Protein AF-A0A1L9VAR3-F1 (afdb_monomer_lite)

Secondary structure (DSSP, 8-state):
-PPPP-HHHHHHHHHHHHS--HHHHHHHHHH-GGGGG-EEETTEEHHHHHHHT-S-TTPPPPGGGHHHHHHHHHTT--TT--TTTT-SHHHHHHHTT--HHHHHHHHHTT-EE-HHHHHHHHHTT-HHHHHHHHHH-EE-S-HHHHHHHHHHT--HHHHHHHHHHHHHHHHHHS--GGGG--

InterPro domains:
  IPR036770 Ankyrin repeat-containing domain superfamily [G3DSA:1.25.40.20] (9-171)
  IPR036770 Ankyrin repeat-containing domain superfamily [SSF48403] (18-136)

Structure (mmCIF, N/CA/C/O backbone):
data_AF-A0A1L9VAR3-F1
#
_entry.id   AF-A0A1L9VAR3-F1
#
loop_
_atom_site.group_PDB
_atom_site.id
_atom_site.type_symbol
_atom_site.label_atom_id
_atom_site.label_alt_id
_atom_site.label_comp_id
_atom_site.label_asym_id
_atom_site.label_entity_id
_atom_site.label_seq_id
_atom_site.pdbx_PDB_ins_code
_atom_site.Cartn_x
_atom_site.Cartn_y
_atom_site.Cartn_z
_atom_site.occupancy
_atom_site.B_iso_or_equiv
_atom_site.auth_seq_id
_atom_site.auth_comp_id
_atom_site.auth_asym_id
_atom_site.auth_atom_id
_atom_site.pdbx_PDB_model_num
ATOM 1 N N . MET A 1 1 ? 19.517 -18.865 -1.435 1.00 30.94 1 MET A N 1
ATOM 2 C CA . MET A 1 1 ? 20.559 -18.044 -2.086 1.00 30.94 1 MET A CA 1
ATOM 3 C C . MET A 1 1 ? 19.841 -17.073 -3.002 1.00 30.94 1 MET A C 1
ATOM 5 O O . MET A 1 1 ? 19.354 -17.507 -4.035 1.00 30.94 1 MET A O 1
ATOM 9 N N . HIS A 1 2 ? 19.682 -15.817 -2.585 1.00 35.00 2 HIS A N 1
ATOM 10 C CA . HIS A 1 2 ? 19.290 -14.753 -3.510 1.00 35.00 2 HIS A CA 1
ATOM 11 C C . HIS A 1 2 ? 20.552 -14.347 -4.276 1.00 35.00 2 HIS A C 1
ATOM 13 O O . HIS A 1 2 ? 21.580 -14.147 -3.623 1.00 35.00 2 HIS A O 1
ATOM 19 N N . PRO A 1 3 ? 20.536 -14.299 -5.617 1.00 42.50 3 PRO A N 1
ATOM 20 C CA . PRO A 1 3 ? 21.669 -13.778 -6.356 1.00 42.50 3 PRO A CA 1
ATOM 21 C C . PRO A 1 3 ? 21.753 -12.287 -6.041 1.00 42.50 3 PRO A C 1
ATOM 23 O O . PRO A 1 3 ? 20.773 -11.558 -6.186 1.00 42.50 3 PRO A O 1
ATOM 26 N N . GLU A 1 4 ? 22.910 -11.869 -5.543 1.00 42.62 4 GLU A N 1
ATOM 27 C CA . GLU A 1 4 ? 23.266 -10.468 -5.375 1.00 42.62 4 GLU A CA 1
ATOM 28 C C . GLU A 1 4 ? 22.912 -9.721 -6.665 1.00 42.62 4 GLU A C 1
ATOM 30 O O . GLU A 1 4 ? 23.313 -10.135 -7.759 1.00 42.62 4 GLU A O 1
ATOM 35 N N . GLY A 1 5 ? 22.083 -8.682 -6.534 1.00 48.28 5 GLY A N 1
ATOM 36 C CA . GLY A 1 5 ? 21.657 -7.840 -7.641 1.00 48.28 5 GLY A CA 1
ATOM 37 C C . GLY A 1 5 ? 22.876 -7.425 -8.450 1.00 48.28 5 GLY A C 1
ATOM 38 O O . GLY A 1 5 ? 23.828 -6.839 -7.934 1.00 48.28 5 GLY A O 1
ATOM 39 N N . ASN A 1 6 ? 22.881 -7.804 -9.725 1.00 56.41 6 ASN A N 1
ATOM 40 C CA . ASN A 1 6 ? 23.885 -7.348 -10.664 1.00 56.41 6 ASN A CA 1
ATOM 41 C C . ASN A 1 6 ? 23.825 -5.815 -10.655 1.00 56.41 6 ASN A C 1
ATOM 43 O O . ASN A 1 6 ? 22.814 -5.264 -11.076 1.00 56.41 6 ASN A O 1
ATOM 47 N N . ILE A 1 7 ? 24.876 -5.140 -10.180 1.00 57.81 7 ILE A N 1
ATOM 48 C CA . ILE A 1 7 ? 24.945 -3.674 -9.995 1.00 57.81 7 ILE A CA 1
ATOM 49 C C . ILE A 1 7 ? 24.448 -2.907 -11.242 1.00 57.81 7 ILE A C 1
ATOM 51 O O . ILE A 1 7 ? 23.906 -1.807 -11.137 1.00 57.81 7 ILE A O 1
ATOM 55 N N . GLY A 1 8 ? 24.579 -3.501 -12.436 1.00 65.56 8 GLY A N 1
ATOM 56 C CA . GLY A 1 8 ? 24.021 -2.958 -13.676 1.00 65.56 8 GLY A CA 1
ATOM 57 C C . GLY A 1 8 ? 22.485 -2.898 -13.724 1.00 65.56 8 GLY A C 1
ATOM 58 O O . GLY A 1 8 ? 21.936 -1.919 -14.225 1.00 65.56 8 GLY A O 1
ATOM 59 N N . CYS A 1 9 ? 21.778 -3.898 -13.196 1.00 74.38 9 CYS A N 1
ATOM 60 C CA . CYS A 1 9 ? 20.314 -3.946 -13.167 1.00 74.38 9 CYS A CA 1
ATOM 61 C C . CYS A 1 9 ? 19.725 -2.900 -12.213 1.00 74.38 9 CYS A C 1
ATOM 63 O O . CYS A 1 9 ? 18.800 -2.193 -12.611 1.00 74.38 9 CYS A O 1
ATOM 65 N N . ASP A 1 10 ? 20.301 -2.724 -11.021 1.00 84.62 10 ASP A N 1
ATOM 66 C CA . ASP A 1 10 ? 19.892 -1.688 -10.065 1.00 84.62 10 ASP A CA 1
ATOM 67 C C . ASP A 1 10 ? 19.908 -0.298 -10.709 1.00 84.62 10 ASP A C 1
ATOM 69 O O . ASP A 1 10 ? 18.931 0.451 -10.634 1.00 84.62 10 ASP A O 1
ATOM 73 N N . GLN A 1 11 ? 21.010 0.045 -11.383 1.00 85.69 11 GLN A N 1
ATOM 74 C CA . GLN A 1 11 ? 21.174 1.354 -12.009 1.00 85.69 11 GLN A CA 1
ATOM 75 C C . GLN A 1 11 ? 20.198 1.566 -13.173 1.00 85.69 11 GLN A C 1
ATOM 77 O O . GLN A 1 11 ? 19.667 2.668 -13.337 1.00 85.69 11 GLN A O 1
ATOM 82 N N . ILE A 1 12 ? 19.927 0.524 -13.965 1.00 88.44 12 ILE A N 1
ATOM 83 C CA . ILE A 1 12 ? 18.927 0.574 -15.038 1.00 88.44 12 ILE A CA 1
ATOM 84 C C . ILE A 1 12 ? 17.537 0.846 -14.453 1.00 88.44 12 ILE A C 1
ATOM 86 O O . ILE A 1 12 ? 16.866 1.778 -14.896 1.00 88.44 12 ILE A O 1
ATOM 90 N N . VAL A 1 13 ? 17.119 0.090 -13.433 1.00 90.00 13 VAL A N 1
ATOM 91 C CA . VAL A 1 13 ? 15.789 0.254 -12.823 1.00 90.00 13 VAL A CA 1
ATOM 92 C C . VAL A 1 13 ? 15.657 1.633 -12.170 1.00 90.00 13 VAL A C 1
ATOM 94 O O . VAL A 1 13 ? 14.658 2.312 -12.398 1.00 90.00 13 VAL A O 1
ATOM 97 N N . ARG A 1 14 ? 16.684 2.120 -11.457 1.00 88.62 14 ARG A N 1
ATOM 98 C CA . ARG A 1 14 ? 16.703 3.494 -10.910 1.00 88.62 14 ARG A CA 1
ATOM 99 C C . ARG A 1 14 ? 16.561 4.555 -11.996 1.00 88.62 14 ARG A C 1
ATOM 101 O O . ARG A 1 14 ? 15.773 5.481 -11.839 1.00 88.62 14 ARG A O 1
ATOM 108 N N . THR A 1 15 ? 17.255 4.382 -13.119 1.00 90.06 15 THR A N 1
ATOM 109 C CA . THR A 1 15 ? 17.170 5.313 -14.254 1.00 90.06 15 THR A CA 1
ATOM 110 C C . THR A 1 15 ? 15.755 5.356 -14.832 1.00 90.06 15 THR A C 1
ATOM 112 O O . THR A 1 15 ? 15.270 6.435 -15.156 1.00 90.06 15 THR A O 1
ATOM 115 N N . ILE A 1 16 ? 15.062 4.215 -14.917 1.00 91.69 16 ILE A N 1
ATOM 116 C CA . ILE A 1 16 ? 13.660 4.169 -15.365 1.00 91.69 16 ILE A CA 1
ATOM 117 C C . ILE A 1 16 ? 12.735 4.864 -14.360 1.00 91.69 16 ILE A C 1
ATOM 119 O O . ILE A 1 16 ? 11.764 5.487 -14.771 1.00 91.69 16 ILE A O 1
ATOM 123 N N . ILE A 1 17 ? 13.008 4.789 -13.058 1.00 91.25 17 ILE A N 1
ATOM 124 C CA . ILE A 1 17 ? 12.193 5.484 -12.051 1.00 91.25 17 ILE A CA 1
ATOM 125 C C . ILE A 1 17 ? 12.388 7.002 -12.151 1.00 91.25 17 ILE A C 1
ATOM 127 O O . ILE A 1 17 ? 11.404 7.741 -12.167 1.00 91.25 17 ILE A O 1
ATOM 131 N N . ASP A 1 18 ? 13.638 7.461 -12.239 1.00 88.00 18 ASP A N 1
ATOM 132 C CA . ASP A 1 18 ? 13.969 8.889 -12.301 1.00 88.00 18 ASP A CA 1
ATOM 133 C C . ASP A 1 18 ? 13.549 9.517 -13.646 1.00 88.00 18 ASP A C 1
ATOM 135 O O . ASP A 1 18 ? 13.129 10.677 -13.700 1.00 88.00 18 ASP A O 1
ATOM 139 N N . TYR A 1 19 ? 13.609 8.733 -14.728 1.00 88.94 19 TYR A N 1
ATOM 140 C CA . TYR A 1 19 ? 13.225 9.124 -16.085 1.00 88.94 19 TYR A CA 1
ATOM 141 C C . TYR A 1 19 ? 12.285 8.076 -16.712 1.00 88.94 19 TYR A C 1
ATOM 143 O O . TYR A 1 19 ? 12.717 7.295 -17.567 1.00 88.94 19 TYR A O 1
ATOM 151 N N . PRO A 1 20 ? 10.991 8.055 -16.323 1.00 89.81 20 PRO A N 1
ATOM 152 C CA . PRO A 1 20 ? 10.028 7.061 -16.793 1.00 89.81 20 PRO A CA 1
ATOM 153 C C . PRO A 1 20 ? 9.948 6.970 -18.314 1.00 89.81 20 PRO A C 1
ATOM 155 O O . PRO A 1 20 ? 9.427 7.856 -18.990 1.00 89.81 20 PRO A O 1
ATOM 158 N N . ASN A 1 21 ? 10.439 5.852 -18.847 1.00 91.19 21 ASN A N 1
ATOM 159 C CA . ASN A 1 21 ? 10.339 5.498 -20.254 1.00 91.19 21 ASN A CA 1
ATOM 160 C C . ASN A 1 21 ? 9.761 4.084 -20.381 1.00 91.19 21 ASN A C 1
ATOM 162 O O . ASN A 1 21 ? 10.463 3.080 -20.249 1.00 91.19 21 ASN A O 1
ATOM 166 N N . ILE A 1 22 ? 8.453 4.025 -20.634 1.00 95.19 22 ILE A N 1
ATOM 167 C CA . ILE A 1 22 ? 7.706 2.767 -20.722 1.00 95.19 22 ILE A CA 1
ATOM 168 C C . ILE A 1 22 ? 8.144 1.926 -21.926 1.00 95.19 22 ILE A C 1
ATOM 170 O O . ILE A 1 22 ? 8.108 0.704 -21.845 1.00 95.19 22 ILE A O 1
ATOM 174 N N . GLU A 1 23 ? 8.610 2.537 -23.017 1.00 95.12 23 GLU A N 1
ATOM 175 C CA . GLU A 1 23 ? 9.082 1.788 -24.190 1.00 95.12 23 GLU A CA 1
ATOM 176 C C . GLU A 1 23 ? 10.401 1.060 -23.908 1.00 95.12 23 GLU A C 1
ATOM 178 O O . GLU A 1 23 ? 10.554 -0.106 -24.273 1.00 95.12 23 GLU A O 1
ATOM 183 N N . ILE A 1 24 ? 11.320 1.693 -23.169 1.00 92.75 24 ILE A N 1
ATOM 184 C CA . ILE A 1 24 ? 12.529 1.014 -22.680 1.00 92.75 24 ILE A CA 1
ATOM 185 C C . ILE A 1 24 ? 12.147 -0.110 -21.715 1.00 92.75 24 ILE A C 1
ATOM 187 O O . ILE A 1 24 ? 12.670 -1.216 -21.832 1.00 92.75 24 ILE A O 1
ATOM 191 N N . LEU A 1 25 ? 11.208 0.133 -20.795 1.00 95.06 25 LEU A N 1
ATOM 192 C CA . LEU A 1 25 ? 10.755 -0.906 -19.871 1.00 95.06 25 LEU A CA 1
ATOM 193 C C . LEU A 1 25 ? 10.124 -2.099 -20.608 1.00 95.06 25 LEU A C 1
ATOM 195 O O . LEU A 1 25 ? 10.462 -3.235 -20.293 1.00 95.06 25 LEU A O 1
ATOM 199 N N . LYS A 1 26 ? 9.279 -1.865 -21.620 1.00 96.12 26 LYS A N 1
ATOM 200 C CA . LYS A 1 26 ? 8.720 -2.921 -22.483 1.00 96.12 26 LYS A CA 1
ATOM 201 C C . LYS A 1 26 ? 9.818 -3.741 -23.156 1.00 96.12 26 LYS A C 1
ATOM 203 O O . LYS A 1 26 ? 9.752 -4.968 -23.163 1.00 96.12 26 LYS A O 1
ATOM 208 N N . PHE A 1 27 ? 10.836 -3.072 -23.702 1.00 94.62 27 PHE A N 1
ATOM 209 C CA . PHE A 1 27 ? 11.974 -3.739 -24.334 1.00 94.62 27 PHE A CA 1
ATOM 210 C C . PHE A 1 27 ? 12.781 -4.587 -23.340 1.00 94.62 27 PHE A C 1
ATOM 212 O O . PHE A 1 27 ? 13.175 -5.710 -23.652 1.00 94.62 27 PHE A O 1
ATOM 219 N N . LEU A 1 28 ? 13.015 -4.081 -22.129 1.00 92.62 28 LEU A N 1
ATOM 220 C CA . LEU A 1 28 ? 13.704 -4.845 -21.090 1.00 92.62 28 LEU A CA 1
ATOM 221 C C . LEU A 1 28 ? 12.860 -6.029 -20.617 1.00 92.62 28 LEU A C 1
ATOM 223 O O . LEU A 1 28 ? 13.378 -7.131 -20.474 1.00 92.62 28 LEU A O 1
ATOM 227 N N . GLN A 1 29 ? 11.557 -5.828 -20.430 1.00 93.75 29 GLN A N 1
ATOM 228 C CA . GLN A 1 29 ? 10.634 -6.871 -19.999 1.00 93.75 29 GLN A CA 1
ATOM 229 C C . GLN A 1 29 ? 10.509 -8.003 -21.028 1.00 93.75 29 GLN A C 1
ATOM 231 O O . GLN A 1 29 ? 10.349 -9.155 -20.634 1.00 93.75 29 GLN A O 1
ATOM 236 N N . SER A 1 30 ? 10.621 -7.719 -22.332 1.00 95.69 30 SER A N 1
ATOM 237 C CA . SER A 1 30 ? 10.567 -8.767 -23.363 1.00 95.69 30 SER A CA 1
ATOM 238 C C . SER A 1 30 ? 11.749 -9.743 -23.304 1.00 95.69 30 SER A C 1
ATOM 240 O O . SER A 1 30 ? 11.622 -10.871 -23.776 1.00 95.69 30 SER A O 1
ATOM 242 N N . HIS A 1 31 ? 12.864 -9.341 -22.688 1.00 92.81 31 HIS A N 1
ATOM 243 C CA . HIS A 1 31 ? 14.042 -10.187 -22.468 1.00 92.81 31 HIS A CA 1
ATOM 244 C C . HIS A 1 31 ? 14.149 -10.677 -21.017 1.00 92.81 31 HIS A C 1
ATOM 246 O O . HIS A 1 31 ? 14.648 -11.772 -20.768 1.00 92.81 31 HIS A O 1
ATOM 252 N N . THR A 1 32 ? 13.633 -9.892 -20.069 1.00 92.50 32 THR A N 1
ATOM 253 C CA . THR A 1 32 ? 13.660 -10.167 -18.629 1.00 92.50 32 THR A CA 1
ATOM 254 C C . THR A 1 32 ? 12.271 -9.920 -18.029 1.00 92.50 32 THR A C 1
ATOM 256 O O . THR A 1 32 ? 12.045 -8.877 -17.413 1.00 92.50 32 THR A O 1
ATOM 259 N N . PRO A 1 33 ? 11.311 -10.857 -18.167 1.00 91.62 33 PRO A N 1
ATOM 260 C CA . PRO A 1 33 ? 9.933 -10.643 -17.713 1.00 91.62 33 PRO A CA 1
ATOM 261 C C . PRO A 1 33 ? 9.803 -10.329 -16.219 1.00 91.62 33 PRO A C 1
ATOM 263 O O . PRO A 1 33 ? 8.934 -9.554 -15.827 1.00 91.62 33 PRO A O 1
ATOM 266 N N . SER A 1 34 ? 10.693 -10.879 -15.389 1.00 91.12 34 SER A N 1
ATOM 267 C CA . SER A 1 34 ? 10.722 -10.647 -13.941 1.00 91.12 34 SER A CA 1
ATOM 268 C C . SER A 1 34 ? 11.178 -9.242 -13.543 1.00 91.12 34 SER A C 1
ATOM 270 O O . SER A 1 34 ? 11.101 -8.912 -12.364 1.00 91.12 34 SER A O 1
ATOM 272 N N . ILE A 1 35 ? 11.621 -8.396 -14.486 1.00 92.38 35 ILE A N 1
ATOM 273 C CA . ILE A 1 35 ? 12.090 -7.038 -14.176 1.00 92.38 35 ILE A CA 1
ATOM 274 C C . ILE A 1 35 ? 11.022 -6.204 -13.462 1.00 92.38 35 ILE A C 1
ATOM 276 O O . ILE A 1 35 ? 11.368 -5.347 -12.665 1.00 92.38 35 ILE A O 1
ATOM 280 N N . VAL A 1 36 ? 9.731 -6.464 -13.693 1.00 93.62 36 VAL A N 1
ATOM 281 C CA . VAL A 1 36 ? 8.629 -5.748 -13.022 1.00 93.62 36 VAL A CA 1
ATOM 282 C C . VAL A 1 36 ? 8.550 -6.022 -11.513 1.00 93.62 36 VAL A C 1
ATOM 284 O O . VAL A 1 36 ? 8.035 -5.179 -10.785 1.00 93.62 36 VAL A O 1
ATOM 287 N N . ASN A 1 37 ? 9.110 -7.148 -11.057 1.00 91.75 37 ASN A N 1
ATOM 288 C CA . ASN A 1 37 ? 9.269 -7.541 -9.651 1.00 91.75 37 ASN A CA 1
ATOM 289 C C . ASN A 1 37 ? 10.732 -7.403 -9.207 1.00 91.75 37 ASN A C 1
ATOM 291 O O . ASN A 1 37 ? 11.231 -8.170 -8.390 1.00 91.75 37 ASN A O 1
ATOM 295 N N . PHE A 1 38 ? 11.476 -6.471 -9.807 1.00 91.00 38 PHE A N 1
ATOM 296 C CA . PHE A 1 38 ? 12.859 -6.246 -9.416 1.00 91.00 38 PHE A CA 1
ATOM 297 C C . PHE A 1 38 ? 12.933 -5.785 -7.955 1.00 91.00 38 PHE A C 1
ATOM 299 O O . PHE A 1 38 ? 12.283 -4.807 -7.580 1.00 91.00 38 PHE A O 1
ATOM 306 N N . GLU A 1 39 ? 13.752 -6.462 -7.154 1.00 88.25 39 GLU A N 1
ATOM 307 C CA . GLU A 1 39 ? 13.999 -6.147 -5.748 1.00 88.25 39 GLU A CA 1
ATOM 308 C C . GLU A 1 39 ? 15.392 -5.524 -5.598 1.00 88.25 39 GLU A C 1
ATOM 310 O O . GLU A 1 39 ? 16.401 -6.151 -5.911 1.00 88.25 39 GLU A O 1
ATOM 315 N N . PHE A 1 40 ? 15.460 -4.293 -5.090 1.00 83.69 40 PHE A N 1
ATOM 316 C CA . PHE A 1 40 ? 16.716 -3.659 -4.676 1.00 83.69 40 PHE A CA 1
ATOM 317 C C . PHE A 1 40 ? 17.212 -4.237 -3.351 1.00 83.69 40 PHE A C 1
ATOM 319 O O . PHE A 1 40 ? 18.407 -4.382 -3.111 1.00 83.69 40 PHE A O 1
ATOM 326 N N . ASN A 1 41 ? 16.270 -4.495 -2.450 1.00 83.06 41 ASN A N 1
ATOM 327 C CA . ASN A 1 41 ? 16.466 -5.140 -1.162 1.00 83.06 41 ASN A CA 1
ATOM 328 C C . ASN A 1 41 ? 15.089 -5.589 -0.637 1.00 83.06 41 ASN A C 1
ATOM 330 O O . ASN A 1 41 ? 14.068 -5.252 -1.241 1.00 83.06 41 ASN A O 1
ATOM 334 N N . PRO A 1 42 ? 15.024 -6.290 0.507 1.00 77.31 42 PRO A N 1
ATOM 335 C CA . PRO A 1 42 ? 13.776 -6.876 0.984 1.00 77.31 42 PRO A CA 1
ATOM 336 C C . PRO A 1 42 ? 12.653 -5.867 1.315 1.00 77.31 42 PRO A C 1
ATOM 338 O O . PRO A 1 42 ? 11.529 -6.302 1.563 1.00 77.31 42 PRO A O 1
ATOM 341 N N . LEU A 1 43 ? 12.929 -4.555 1.347 1.00 75.75 43 LEU A N 1
ATOM 342 C CA . LEU A 1 43 ? 11.955 -3.473 1.566 1.00 75.75 43 LEU A CA 1
ATOM 343 C C . LEU A 1 43 ? 11.659 -2.650 0.305 1.00 75.75 43 LEU A C 1
ATOM 345 O O . LEU A 1 43 ? 10.725 -1.853 0.301 1.00 75.75 43 LEU A O 1
ATOM 349 N N . GLN A 1 44 ? 12.488 -2.771 -0.732 1.00 83.69 44 GLN A N 1
ATOM 350 C CA . GLN A 1 44 ? 12.454 -1.889 -1.892 1.00 83.69 44 GLN A CA 1
ATOM 351 C C . GLN A 1 44 ? 12.361 -2.712 -3.167 1.00 83.69 44 GLN A C 1
ATOM 353 O O . GLN A 1 44 ? 13.332 -3.336 -3.590 1.00 83.69 44 GLN A O 1
ATOM 358 N N . THR A 1 45 ? 11.201 -2.654 -3.806 1.00 90.00 45 THR A N 1
ATOM 359 C CA . THR A 1 45 ? 10.952 -3.188 -5.141 1.00 90.00 45 THR A CA 1
ATOM 360 C C . THR A 1 45 ? 10.863 -2.063 -6.163 1.00 90.00 45 THR A C 1
ATOM 362 O O . THR A 1 45 ? 10.803 -0.873 -5.834 1.00 90.00 45 THR A O 1
ATOM 365 N N . PHE A 1 46 ? 10.807 -2.430 -7.438 1.00 92.56 46 PHE A N 1
ATOM 366 C CA . PHE A 1 46 ? 10.535 -1.482 -8.509 1.00 92.56 46 PHE A CA 1
ATOM 367 C C . PHE A 1 46 ? 9.230 -0.716 -8.256 1.00 92.56 46 PHE A C 1
ATOM 369 O O . PHE A 1 46 ? 9.181 0.506 -8.395 1.00 92.56 46 PHE A O 1
ATOM 376 N N . LEU A 1 47 ? 8.179 -1.412 -7.814 1.00 93.56 47 LEU A N 1
ATOM 377 C CA . LEU A 1 47 ? 6.884 -0.797 -7.552 1.00 93.56 47 LEU A CA 1
ATOM 378 C C . LEU A 1 47 ? 6.919 0.144 -6.336 1.00 93.56 47 LEU A C 1
ATOM 380 O O . LEU A 1 47 ? 6.359 1.240 -6.419 1.00 93.56 47 LEU A O 1
ATOM 384 N N . THR A 1 48 ? 7.585 -0.225 -5.234 1.00 90.81 48 THR A N 1
ATOM 385 C CA . THR A 1 48 ? 7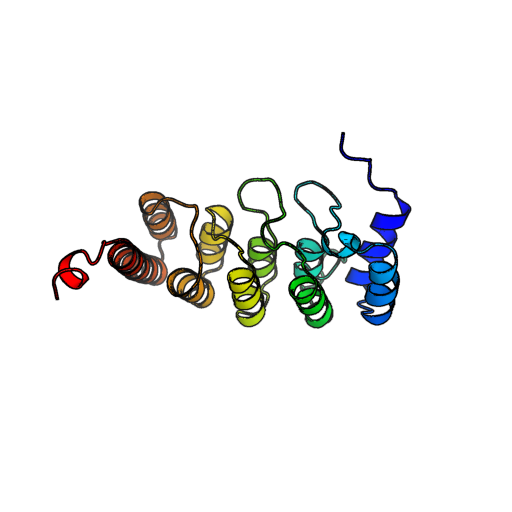.690 0.655 -4.051 1.00 90.81 48 THR A CA 1
ATOM 386 C C . THR A 1 48 ? 8.473 1.929 -4.378 1.00 90.81 48 THR A C 1
ATOM 388 O O . THR A 1 48 ? 8.039 3.031 -4.037 1.00 90.81 48 THR A O 1
ATOM 391 N N . GLU A 1 49 ? 9.586 1.815 -5.108 1.00 89.31 49 GLU A N 1
ATOM 392 C CA . GLU A 1 49 ? 10.402 2.973 -5.487 1.00 89.31 49 GLU A CA 1
ATOM 393 C C . GLU A 1 49 ? 9.717 3.842 -6.556 1.00 89.31 49 GLU A C 1
ATOM 395 O O . GLU A 1 49 ? 9.815 5.072 -6.519 1.00 89.31 49 GLU A O 1
ATOM 400 N N . ALA A 1 50 ? 8.939 3.242 -7.464 1.00 92.25 50 ALA A N 1
ATOM 401 C CA . ALA A 1 50 ? 8.094 3.998 -8.385 1.00 92.25 50 ALA A CA 1
ATOM 402 C C . ALA A 1 50 ? 7.037 4.829 -7.632 1.00 92.25 50 ALA A C 1
ATOM 404 O O . ALA A 1 50 ? 6.790 5.981 -8.003 1.00 92.25 50 ALA A O 1
ATOM 405 N N . CYS A 1 51 ? 6.460 4.294 -6.546 1.00 91.94 51 CYS A N 1
ATOM 406 C CA . CYS A 1 51 ? 5.533 5.034 -5.679 1.00 91.94 51 CYS A CA 1
ATOM 407 C C . CYS A 1 51 ? 6.204 6.215 -4.977 1.00 91.94 51 CYS A C 1
ATOM 409 O O . CYS A 1 51 ? 5.592 7.276 -4.855 1.00 91.94 51 CYS A O 1
ATOM 411 N N . ARG A 1 52 ? 7.464 6.047 -4.569 1.00 88.19 52 ARG A N 1
ATOM 412 C CA . ARG A 1 52 ? 8.289 7.114 -3.994 1.00 88.19 52 ARG A CA 1
ATOM 413 C C . ARG A 1 52 ? 8.601 8.231 -4.991 1.00 88.19 52 ARG A C 1
ATOM 415 O O . ARG A 1 52 ? 8.683 9.391 -4.596 1.00 88.19 52 ARG A O 1
ATOM 422 N N . GLY A 1 53 ? 8.721 7.904 -6.276 1.00 82.44 53 GLY A N 1
ATOM 423 C CA . GLY A 1 53 ? 8.976 8.887 -7.330 1.00 82.44 53 GLY A CA 1
ATOM 424 C C . GLY A 1 53 ? 10.459 9.166 -7.593 1.00 82.44 53 GLY A C 1
ATOM 425 O O . GLY A 1 53 ? 10.774 10.245 -8.090 1.00 82.44 53 GLY A O 1
ATOM 426 N N . GLY A 1 54 ? 11.346 8.217 -7.270 1.00 69.94 54 GLY A N 1
ATOM 427 C CA . GLY A 1 54 ? 12.790 8.316 -7.523 1.00 69.94 54 GLY A CA 1
ATOM 428 C C . GLY A 1 54 ? 13.630 8.747 -6.321 1.00 69.94 54 GLY A C 1
ATOM 429 O O . GLY A 1 54 ? 13.117 9.075 -5.250 1.00 69.94 54 GLY A O 1
ATOM 430 N N . TRP A 1 55 ? 14.956 8.709 -6.491 1.00 62.88 55 TRP A N 1
ATOM 431 C CA . TRP A 1 55 ? 15.928 8.922 -5.404 1.00 62.88 55 TRP A CA 1
ATOM 432 C C . TRP A 1 55 ? 16.218 10.401 -5.120 1.00 62.88 55 TRP A C 1
ATOM 434 O O . TRP A 1 55 ? 16.986 10.697 -4.209 1.00 62.88 55 TRP A O 1
ATOM 444 N N . GLN A 1 56 ? 15.647 11.360 -5.860 1.00 58.31 56 GLN A N 1
ATOM 445 C CA . GLN A 1 56 ? 15.954 12.775 -5.621 1.00 58.31 56 GLN A CA 1
ATOM 446 C C . GLN A 1 56 ? 15.521 13.207 -4.211 1.00 58.31 56 GLN A C 1
ATOM 448 O O . GLN A 1 56 ? 14.368 13.562 -3.965 1.00 58.31 56 GLN A O 1
ATOM 453 N N . TYR A 1 57 ? 16.481 13.166 -3.281 1.00 43.53 57 TYR A N 1
ATOM 454 C CA . TYR A 1 57 ? 16.347 13.564 -1.889 1.00 43.53 57 TYR A CA 1
ATOM 455 C C . TYR A 1 57 ? 15.700 14.948 -1.817 1.00 43.53 57 TYR A C 1
ATOM 457 O O . TYR A 1 57 ? 16.258 15.934 -2.293 1.00 43.53 57 TYR A O 1
ATOM 465 N N . GLY A 1 58 ? 14.508 15.002 -1.223 1.00 52.06 58 GLY A N 1
ATOM 466 C CA . GLY A 1 58 ? 13.775 16.244 -0.980 1.00 52.06 58 GLY A CA 1
ATOM 467 C C . GLY A 1 58 ? 12.817 16.681 -2.088 1.00 52.06 58 GLY A C 1
ATOM 468 O O . GLY A 1 58 ? 12.097 17.656 -1.879 1.00 52.06 58 GLY A O 1
ATOM 469 N N . SER A 1 59 ? 12.740 15.977 -3.223 1.00 56.09 59 SER A N 1
ATOM 470 C CA . SER A 1 59 ? 11.690 16.256 -4.207 1.00 56.09 59 SER A CA 1
ATOM 471 C C . SER A 1 59 ? 10.378 15.586 -3.789 1.00 56.09 59 SER A C 1
ATOM 473 O O . SER A 1 59 ? 10.380 14.397 -3.461 1.00 56.09 59 SER A O 1
ATOM 475 N N . PRO A 1 60 ? 9.244 16.311 -3.790 1.00 60.91 60 PRO A N 1
ATOM 476 C CA . PRO A 1 60 ? 7.948 15.692 -3.572 1.00 60.91 60 PRO A CA 1
ATOM 477 C C . PRO A 1 60 ? 7.714 14.649 -4.660 1.00 60.91 60 PRO A C 1
ATOM 479 O O . PRO A 1 60 ? 8.040 14.866 -5.831 1.00 60.91 60 PRO A O 1
ATOM 482 N N . ALA A 1 61 ? 7.151 13.513 -4.262 1.00 69.00 61 ALA A N 1
ATOM 483 C CA . ALA A 1 61 ? 6.828 12.445 -5.182 1.00 69.00 61 ALA A CA 1
ATOM 484 C C . ALA A 1 61 ? 5.985 13.015 -6.336 1.00 69.00 61 ALA A C 1
ATOM 486 O O . ALA A 1 61 ? 4.921 13.597 -6.122 1.00 69.00 61 ALA A O 1
ATOM 487 N N . SER A 1 62 ? 6.482 12.894 -7.565 1.00 73.56 62 SER A N 1
ATOM 488 C CA . SER A 1 62 ? 5.851 13.522 -8.729 1.00 73.56 62 SER A CA 1
ATOM 489 C C . SER A 1 62 ? 4.893 12.563 -9.425 1.00 73.56 62 SER A C 1
ATOM 491 O O . SER A 1 62 ? 5.082 11.347 -9.380 1.00 73.56 62 SER A O 1
ATOM 493 N N . ASP A 1 63 ? 3.896 13.100 -10.122 1.00 82.81 63 ASP A N 1
ATOM 494 C CA . ASP A 1 63 ? 2.968 12.292 -10.923 1.00 82.81 63 ASP A CA 1
ATOM 495 C C . ASP A 1 63 ? 3.621 11.704 -12.186 1.00 82.81 63 ASP A C 1
ATOM 497 O O . ASP A 1 63 ? 3.020 10.890 -12.886 1.00 82.81 63 ASP A O 1
ATOM 501 N N . LYS A 1 64 ? 4.889 12.046 -12.461 1.00 86.81 64 LYS A N 1
ATOM 502 C CA . LYS A 1 64 ? 5.652 11.508 -13.597 1.00 86.81 64 LYS A CA 1
ATOM 503 C C . LYS A 1 64 ? 5.801 9.990 -13.532 1.00 86.81 64 LYS A C 1
ATOM 505 O O . LYS A 1 64 ? 5.899 9.357 -14.579 1.00 86.81 64 LYS A O 1
ATOM 510 N N . THR A 1 65 ? 5.804 9.404 -12.333 1.00 91.88 65 THR A N 1
ATOM 511 C CA . THR A 1 65 ? 5.883 7.948 -12.163 1.00 91.88 65 THR A CA 1
ATOM 512 C C . THR A 1 65 ? 4.521 7.255 -12.198 1.00 91.88 65 THR A C 1
ATOM 514 O O . THR A 1 65 ? 4.497 6.029 -12.224 1.00 91.88 65 THR A O 1
ATOM 517 N N . LEU A 1 66 ? 3.385 7.966 -12.275 1.00 93.06 66 LEU A N 1
ATOM 518 C CA . LEU A 1 66 ? 2.062 7.321 -12.345 1.00 93.06 66 LEU A CA 1
ATOM 519 C C . LEU A 1 66 ? 1.921 6.364 -13.543 1.00 93.06 66 LEU A C 1
ATOM 521 O O . LEU A 1 66 ? 1.498 5.226 -13.324 1.00 93.06 66 LEU A O 1
ATOM 525 N N . PRO A 1 67 ? 2.326 6.725 -14.783 1.00 94.62 67 PRO A N 1
ATOM 526 C CA . PRO A 1 67 ? 2.292 5.782 -15.903 1.00 94.62 67 PRO A CA 1
ATOM 527 C C . PRO A 1 67 ? 3.142 4.532 -15.652 1.00 94.62 67 PRO A C 1
ATOM 529 O O . PRO A 1 67 ? 2.740 3.431 -16.021 1.00 94.62 67 PRO A O 1
ATOM 532 N N . LEU A 1 68 ? 4.288 4.688 -14.978 1.00 95.44 68 LEU A N 1
ATOM 533 C CA . LEU A 1 68 ? 5.165 3.581 -14.598 1.00 95.44 68 LEU A CA 1
ATOM 534 C C . LEU A 1 68 ? 4.507 2.679 -13.550 1.00 95.44 68 LEU A C 1
ATOM 536 O O . LEU A 1 68 ? 4.466 1.469 -13.742 1.00 95.44 68 LEU A O 1
ATOM 540 N N . ILE A 1 69 ? 3.924 3.246 -12.493 1.00 95.75 69 ILE A N 1
ATOM 541 C CA . ILE A 1 69 ? 3.200 2.489 -11.460 1.00 95.75 69 ILE A CA 1
ATOM 542 C C . ILE A 1 69 ? 2.062 1.680 -12.091 1.00 95.75 69 ILE A C 1
ATOM 544 O O . ILE A 1 69 ? 1.921 0.484 -11.827 1.00 95.75 69 ILE A O 1
ATOM 548 N N . HIS A 1 70 ? 1.256 2.307 -12.953 1.00 96.62 70 HIS A N 1
ATOM 549 C CA . HIS A 1 70 ? 0.164 1.613 -13.627 1.00 96.62 70 HIS A CA 1
ATOM 550 C C . HIS A 1 70 ? 0.667 0.505 -14.544 1.00 96.62 70 HIS A C 1
ATOM 552 O O . HIS A 1 70 ? 0.097 -0.584 -14.497 1.00 96.62 70 HIS A O 1
ATOM 558 N N . TYR A 1 71 ? 1.733 0.759 -15.307 1.00 97.50 71 TYR A N 1
ATOM 559 C CA . TYR A 1 71 ? 2.356 -0.247 -16.157 1.00 97.50 71 TYR A CA 1
ATOM 560 C C . TYR A 1 71 ? 2.831 -1.450 -15.342 1.00 97.50 71 TYR A C 1
ATOM 562 O O . TYR A 1 71 ? 2.493 -2.579 -15.686 1.00 97.50 71 TYR A O 1
ATOM 570 N N . LEU A 1 72 ? 3.559 -1.223 -14.246 1.00 97.06 72 LEU A N 1
ATOM 571 C CA . LEU A 1 72 ? 4.051 -2.284 -13.366 1.00 97.06 72 LEU A CA 1
ATOM 572 C C . LEU A 1 72 ? 2.888 -3.143 -12.840 1.00 97.06 72 LEU A C 1
ATOM 574 O O . LEU A 1 72 ? 2.896 -4.361 -13.006 1.00 97.06 72 LEU A O 1
ATOM 578 N N . LEU A 1 73 ? 1.834 -2.515 -12.305 1.00 97.19 73 LEU A N 1
ATOM 579 C CA . LEU A 1 73 ? 0.643 -3.216 -11.799 1.00 97.19 73 LEU A CA 1
ATOM 580 C C . LEU A 1 73 ? -0.115 -3.996 -12.888 1.00 97.19 73 LEU A C 1
ATOM 582 O O . LEU A 1 73 ? -0.677 -5.065 -12.627 1.00 97.19 73 LEU A O 1
ATOM 586 N N . ASP A 1 74 ? -0.173 -3.469 -14.111 1.00 97.44 74 ASP A N 1
ATOM 587 C CA . ASP A 1 74 ? -0.819 -4.151 -15.238 1.00 97.44 74 ASP A CA 1
ATOM 588 C C . ASP A 1 74 ? -0.002 -5.335 -15.749 1.00 97.44 74 ASP A C 1
ATOM 590 O O . ASP A 1 74 ? -0.580 -6.291 -16.260 1.00 97.44 74 ASP A O 1
ATOM 594 N N . ASN A 1 75 ? 1.311 -5.311 -15.525 1.00 96.81 75 ASN A N 1
ATOM 595 C CA . ASN A 1 75 ? 2.258 -6.299 -16.024 1.00 96.81 75 ASN A CA 1
ATOM 596 C C . ASN A 1 75 ? 2.758 -7.286 -14.960 1.00 96.81 75 ASN A C 1
ATOM 598 O O . ASN A 1 75 ? 3.742 -7.983 -15.192 1.00 96.81 75 ASN A O 1
ATOM 602 N N . GLY A 1 76 ? 2.060 -7.395 -13.828 1.00 93.62 76 GLY A N 1
ATOM 603 C CA . GLY A 1 76 ? 2.304 -8.449 -12.839 1.00 93.62 76 GLY A CA 1
ATOM 604 C C . GLY A 1 76 ? 3.283 -8.083 -11.729 1.00 93.62 76 GLY A C 1
ATOM 605 O O . GLY A 1 76 ? 3.772 -8.993 -11.062 1.00 93.62 76 GLY A O 1
ATOM 606 N N . ALA A 1 77 ? 3.547 -6.789 -11.516 1.00 93.88 77 ALA A N 1
ATOM 607 C CA . ALA A 1 77 ? 4.209 -6.351 -10.296 1.00 93.88 77 ALA A CA 1
ATOM 608 C C . ALA A 1 77 ? 3.359 -6.727 -9.071 1.00 93.88 77 ALA A C 1
ATOM 610 O O . ALA A 1 77 ? 2.173 -6.372 -9.025 1.00 93.88 77 ALA A O 1
ATOM 611 N N . ASP A 1 78 ? 3.937 -7.428 -8.096 1.00 89.75 78 ASP A N 1
ATOM 612 C CA . ASP A 1 78 ? 3.230 -7.830 -6.881 1.00 89.75 78 ASP A CA 1
ATOM 613 C C . ASP A 1 78 ? 3.172 -6.657 -5.883 1.00 89.75 78 ASP A C 1
ATOM 615 O O . ASP A 1 78 ? 4.199 -6.203 -5.371 1.00 89.75 78 ASP A O 1
ATOM 619 N N . PRO A 1 79 ? 1.975 -6.138 -5.549 1.00 88.69 79 PRO A N 1
ATOM 620 C CA . PRO A 1 79 ? 1.849 -5.055 -4.581 1.00 88.69 79 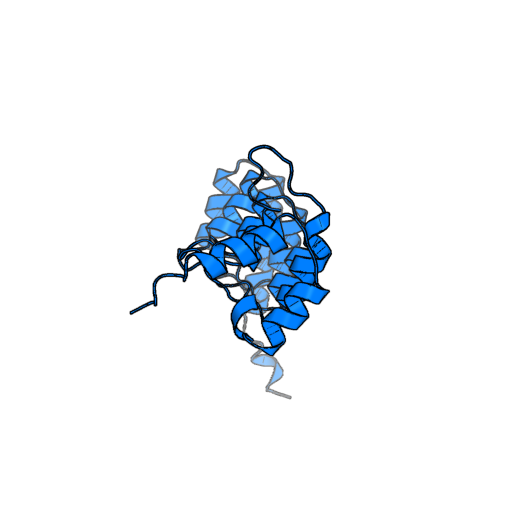PRO A CA 1
ATOM 621 C C . PRO A 1 79 ? 2.072 -5.497 -3.124 1.00 88.69 79 PRO A C 1
ATOM 623 O O . PRO A 1 79 ? 2.055 -4.642 -2.232 1.00 88.69 79 PRO A O 1
ATOM 626 N N . LYS A 1 80 ? 2.233 -6.802 -2.861 1.00 80.88 80 LYS A N 1
ATOM 627 C CA . LYS A 1 80 ? 2.585 -7.355 -1.545 1.00 80.88 80 LYS A CA 1
ATOM 628 C C . LYS A 1 80 ? 4.089 -7.363 -1.287 1.00 80.88 80 LYS A C 1
ATOM 630 O O . LYS A 1 80 ? 4.475 -7.435 -0.122 1.00 80.88 80 LYS A O 1
ATOM 635 N N . GLU A 1 81 ? 4.915 -7.340 -2.333 1.00 60.38 81 GLU A N 1
ATOM 636 C CA . GLU A 1 81 ? 6.366 -7.482 -2.203 1.00 60.38 81 GLU A CA 1
ATOM 637 C C . GLU A 1 81 ? 6.979 -6.265 -1.479 1.00 60.38 81 GLU A C 1
ATOM 639 O O . GLU A 1 81 ? 6.610 -5.110 -1.710 1.00 60.38 81 GLU A O 1
ATOM 644 N N . GLY A 1 82 ? 7.861 -6.574 -0.523 1.00 55.72 82 GLY A N 1
ATOM 645 C CA . GLY A 1 82 ? 8.198 -5.763 0.653 1.00 55.72 82 GLY A CA 1
ATOM 646 C C . GLY A 1 82 ? 8.148 -6.661 1.897 1.00 55.72 82 GLY A C 1
ATOM 647 O O . GLY A 1 82 ? 7.236 -6.593 2.715 1.00 55.72 82 GLY A O 1
ATOM 648 N N . SER A 1 83 ? 9.098 -7.592 1.980 1.00 51.28 83 SER A N 1
ATOM 649 C CA . SER A 1 83 ? 9.128 -8.786 2.848 1.00 51.28 83 SER A CA 1
ATOM 650 C C . SER A 1 83 ? 9.032 -8.560 4.367 1.00 51.28 83 SER A C 1
ATOM 652 O O . SER A 1 83 ? 8.898 -9.528 5.114 1.00 51.28 83 SER A O 1
ATOM 654 N N . TRP A 1 84 ? 9.085 -7.318 4.852 1.00 56.09 84 TRP A N 1
ATOM 655 C CA . TRP A 1 84 ? 8.980 -7.013 6.280 1.00 56.09 84 TRP A CA 1
ATOM 656 C C . TRP A 1 84 ? 7.688 -6.260 6.599 1.00 56.09 84 TRP A C 1
ATOM 658 O O . TRP A 1 84 ? 7.584 -5.046 6.431 1.00 56.09 84 TRP A O 1
ATOM 668 N N . ASN A 1 85 ? 6.720 -7.012 7.131 1.00 52.69 85 ASN A N 1
ATOM 669 C CA . ASN A 1 85 ? 5.650 -6.553 8.026 1.00 52.69 85 ASN A CA 1
ATOM 670 C C . ASN A 1 85 ? 4.865 -5.290 7.615 1.00 52.69 85 ASN A C 1
ATOM 672 O O . ASN A 1 85 ? 4.358 -4.580 8.480 1.00 52.69 85 ASN A O 1
ATOM 676 N N . GLY A 1 86 ? 4.689 -5.029 6.316 1.00 57.38 86 GLY A N 1
ATOM 677 C CA . GLY A 1 86 ? 3.817 -3.956 5.825 1.00 57.38 86 GLY A CA 1
ATOM 678 C C . GLY A 1 86 ? 4.518 -2.783 5.141 1.00 57.38 86 GLY A C 1
ATOM 679 O O . GLY A 1 86 ? 3.815 -1.889 4.681 1.00 57.38 86 GLY A O 1
ATOM 680 N N . TYR A 1 87 ? 5.847 -2.805 4.987 1.00 71.56 87 TYR A N 1
ATOM 681 C CA . TYR A 1 87 ? 6.600 -1.883 4.117 1.00 71.56 87 TYR A CA 1
ATOM 682 C C . TYR A 1 87 ? 6.492 -2.275 2.626 1.00 71.56 87 TYR A C 1
ATOM 684 O O . TYR A 1 87 ? 7.489 -2.443 1.933 1.00 71.56 87 TYR A O 1
ATOM 692 N N . GLY A 1 88 ? 5.266 -2.482 2.139 1.00 83.94 88 GLY A N 1
ATOM 693 C CA . GLY A 1 88 ? 4.987 -2.819 0.737 1.00 83.94 88 GLY A CA 1
ATOM 694 C C . GLY A 1 88 ? 4.570 -1.606 -0.099 1.00 83.94 88 GLY A C 1
ATOM 695 O O . GLY A 1 88 ? 4.467 -0.481 0.397 1.00 83.94 88 GLY A O 1
ATOM 696 N N . ALA A 1 89 ? 4.238 -1.839 -1.371 1.00 90.56 89 ALA A N 1
ATOM 697 C CA . ALA A 1 89 ? 3.870 -0.777 -2.315 1.00 90.56 89 ALA A CA 1
ATOM 698 C C . ALA A 1 89 ? 2.696 0.098 -1.841 1.00 90.56 89 ALA A C 1
ATOM 700 O O . ALA A 1 89 ? 2.693 1.305 -2.079 1.00 90.56 89 ALA A O 1
ATOM 701 N N . LEU A 1 90 ? 1.720 -0.485 -1.132 1.00 93.31 90 LEU A N 1
ATOM 702 C CA . LEU A 1 90 ? 0.582 0.262 -0.586 1.00 93.31 90 LEU A CA 1
ATOM 703 C C . LEU A 1 90 ? 0.993 1.229 0.541 1.00 93.31 90 LEU A C 1
ATOM 705 O O . LEU A 1 90 ? 0.446 2.328 0.619 1.00 93.31 90 LEU A O 1
ATOM 709 N N . TYR A 1 91 ? 1.978 0.861 1.371 1.00 92.19 91 TYR A N 1
ATOM 710 C CA . TYR A 1 91 ? 2.551 1.773 2.367 1.00 92.19 91 TYR A CA 1
ATOM 711 C C . TYR A 1 91 ? 3.283 2.923 1.672 1.00 92.19 91 TYR A C 1
ATOM 7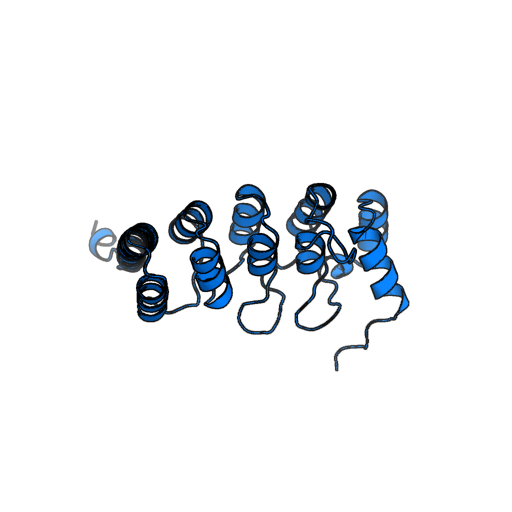13 O O . TYR A 1 91 ? 2.980 4.079 1.950 1.00 92.19 91 TYR A O 1
ATOM 721 N N . SER A 1 92 ? 4.153 2.637 0.693 1.00 90.56 92 SER A N 1
ATOM 722 C CA . SER A 1 92 ? 4.832 3.691 -0.080 1.00 90.56 92 SER A CA 1
ATOM 723 C C . SER A 1 92 ? 3.833 4.606 -0.795 1.00 90.56 92 SER A C 1
ATOM 725 O O . SER A 1 92 ? 4.019 5.819 -0.850 1.00 90.56 92 SER A O 1
ATOM 727 N N . ALA A 1 93 ? 2.732 4.057 -1.310 1.00 92.94 93 ALA A N 1
ATOM 728 C CA . ALA A 1 93 ? 1.681 4.855 -1.922 1.00 92.94 93 ALA A CA 1
ATOM 729 C C . ALA A 1 93 ? 1.046 5.851 -0.933 1.00 92.94 93 ALA A C 1
ATOM 731 O O . ALA A 1 93 ? 0.832 7.008 -1.294 1.00 92.94 93 ALA A O 1
ATOM 732 N N . LEU A 1 94 ? 0.790 5.442 0.313 1.00 93.06 94 LEU A N 1
ATOM 733 C CA . LEU A 1 94 ? 0.314 6.339 1.374 1.00 93.06 94 LEU A CA 1
ATOM 734 C C . LEU A 1 94 ? 1.377 7.357 1.799 1.00 93.06 94 LEU A C 1
ATOM 736 O O . LEU A 1 94 ? 1.095 8.557 1.879 1.00 93.06 94 LEU A O 1
ATOM 740 N N . GLU A 1 95 ? 2.594 6.880 2.063 1.00 91.19 95 GLU A N 1
ATOM 741 C CA . GLU A 1 95 ? 3.720 7.677 2.550 1.00 91.19 95 GLU A CA 1
ATOM 742 C C . GLU A 1 95 ? 4.035 8.831 1.592 1.00 91.19 95 GLU A C 1
ATOM 744 O O . GLU A 1 95 ? 4.211 9.978 2.015 1.00 91.19 95 GLU A O 1
ATOM 749 N N . PHE A 1 96 ? 3.986 8.552 0.290 1.00 90.62 96 PHE A N 1
ATOM 750 C CA . PHE A 1 96 ? 4.263 9.504 -0.784 1.00 90.62 96 PHE A CA 1
ATOM 751 C C . PHE A 1 96 ? 2.995 10.060 -1.451 1.00 90.62 96 PHE A C 1
ATOM 753 O O . PHE A 1 96 ? 3.034 10.559 -2.582 1.00 90.62 96 PHE A O 1
ATOM 760 N N . SER A 1 97 ? 1.863 9.998 -0.740 1.00 90.88 97 SER A N 1
ATOM 761 C CA . SER A 1 97 ? 0.594 10.642 -1.102 1.00 90.88 97 SER A CA 1
ATOM 762 C C . SER A 1 97 ? 0.141 10.364 -2.542 1.00 90.88 97 SER A C 1
ATOM 764 O O . SER A 1 97 ? -0.344 11.259 -3.231 1.00 90.88 97 SER A O 1
ATOM 766 N N . ARG A 1 98 ? 0.298 9.124 -3.018 1.00 92.56 98 ARG A N 1
ATOM 767 C CA . ARG A 1 98 ? -0.276 8.678 -4.294 1.00 92.56 98 ARG A CA 1
ATOM 768 C C . ARG A 1 98 ? -1.808 8.740 -4.236 1.00 92.56 98 ARG A C 1
ATOM 770 O O . ARG A 1 98 ? -2.420 8.738 -3.162 1.00 92.56 98 ARG A O 1
ATOM 777 N N . SER A 1 99 ? -2.429 8.797 -5.411 1.00 93.44 99 SER A N 1
ATOM 778 C CA . SER A 1 99 ? -3.883 8.907 -5.552 1.00 93.44 99 SER A CA 1
ATOM 779 C C . SER A 1 99 ? -4.634 7.693 -4.988 1.00 93.44 99 SER A C 1
ATOM 781 O O . SER A 1 99 ? -4.125 6.567 -4.975 1.00 93.44 99 SER A O 1
ATOM 783 N N . LEU A 1 100 ? -5.895 7.903 -4.584 1.00 96.06 100 LEU A N 1
ATOM 784 C CA . LEU A 1 100 ? -6.813 6.808 -4.232 1.00 96.06 100 LEU A CA 1
ATOM 785 C C . LEU A 1 100 ? -6.988 5.816 -5.379 1.00 96.06 100 LEU A C 1
ATOM 787 O O . LEU A 1 100 ? -7.139 4.629 -5.126 1.00 96.06 100 LEU A O 1
ATOM 791 N N . GLU A 1 101 ? -6.931 6.276 -6.630 1.00 96.06 101 GLU A N 1
ATOM 792 C CA . GLU A 1 101 ? -6.984 5.404 -7.804 1.00 96.06 101 GLU A CA 1
ATOM 793 C C . GLU A 1 101 ? -5.819 4.405 -7.812 1.00 96.06 101 GLU A C 1
ATOM 795 O O . GLU A 1 101 ? -6.036 3.202 -7.967 1.00 96.06 101 GLU A O 1
ATOM 800 N N . THR A 1 102 ? -4.597 4.889 -7.571 1.00 95.50 102 THR A N 1
ATOM 801 C CA . THR A 1 102 ? -3.396 4.048 -7.477 1.00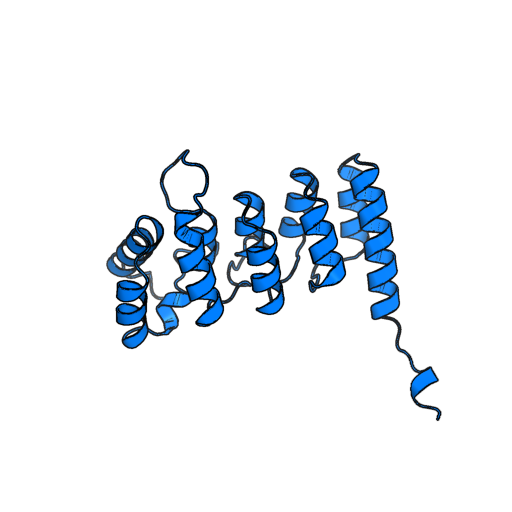 95.50 102 THR A CA 1
ATOM 802 C C . THR A 1 102 ? -3.536 3.015 -6.360 1.00 95.50 102 THR A C 1
ATOM 804 O O . THR A 1 102 ? -3.348 1.820 -6.593 1.00 95.50 102 THR A O 1
ATOM 807 N N . MET A 1 103 ? -3.937 3.451 -5.161 1.00 96.69 103 MET A N 1
ATOM 808 C CA . MET A 1 103 ? -4.133 2.554 -4.015 1.00 96.69 103 MET A CA 1
ATOM 809 C C . MET A 1 103 ? -5.259 1.541 -4.259 1.00 96.69 103 MET A C 1
ATOM 811 O O . MET A 1 103 ? -5.105 0.353 -3.980 1.00 96.69 103 MET A O 1
ATOM 815 N N . ASN A 1 104 ? -6.372 1.976 -4.850 1.00 97.69 104 ASN A N 1
ATOM 816 C CA . ASN A 1 104 ? -7.482 1.110 -5.232 1.00 97.69 104 ASN A CA 1
ATOM 817 C C . ASN A 1 104 ? -7.015 0.049 -6.236 1.00 97.69 104 ASN A C 1
ATOM 819 O O . ASN A 1 104 ? -7.352 -1.122 -6.074 1.00 97.69 104 ASN A O 1
ATOM 823 N N . LYS A 1 105 ? -6.198 0.414 -7.231 1.00 97.50 105 LYS A N 1
ATOM 824 C CA . LYS A 1 105 ? -5.623 -0.546 -8.182 1.00 97.50 105 LYS A CA 1
ATOM 825 C C . LYS A 1 105 ? -4.724 -1.571 -7.486 1.00 97.50 105 LYS A C 1
ATOM 827 O O . LYS A 1 105 ? -4.860 -2.759 -7.758 1.00 97.50 105 LYS A O 1
ATOM 832 N N . MET A 1 106 ? -3.869 -1.146 -6.554 1.00 96.44 106 MET A N 1
ATOM 833 C CA . MET A 1 106 ? -3.035 -2.058 -5.755 1.00 96.44 106 MET A CA 1
ATOM 834 C C . MET A 1 106 ? -3.879 -3.052 -4.951 1.00 96.44 106 MET A C 1
ATOM 836 O O . MET A 1 106 ? -3.595 -4.247 -4.967 1.00 96.44 106 MET A O 1
ATOM 840 N N . ILE A 1 107 ? -4.956 -2.588 -4.311 1.00 96.00 107 ILE A N 1
ATOM 841 C CA . ILE A 1 107 ? -5.899 -3.449 -3.578 1.00 96.00 107 ILE A CA 1
ATOM 842 C C . ILE A 1 107 ? -6.531 -4.492 -4.511 1.00 96.00 107 ILE A C 1
ATOM 844 O O . ILE A 1 107 ? -6.548 -5.675 -4.178 1.00 96.00 107 ILE A O 1
ATOM 848 N N . HIS A 1 108 ? -6.970 -4.097 -5.712 1.00 96.38 108 HIS A N 1
ATOM 849 C CA . HIS A 1 108 ? -7.503 -5.040 -6.710 1.00 96.38 108 HIS A CA 1
ATOM 850 C C . HIS A 1 108 ? -6.451 -6.044 -7.203 1.00 96.38 108 HIS A C 1
ATOM 852 O O . HIS A 1 108 ? -6.800 -7.155 -7.593 1.00 96.38 108 HIS A O 1
ATOM 858 N N . LYS A 1 109 ? -5.169 -5.670 -7.171 1.00 94.75 109 LYS A N 1
ATOM 859 C CA . LYS A 1 109 ? -4.030 -6.545 -7.486 1.00 94.75 109 LYS A CA 1
ATOM 860 C C . LYS A 1 109 ? -3.562 -7.380 -6.288 1.00 94.75 109 LYS A C 1
ATOM 862 O O . LYS A 1 109 ? -2.599 -8.125 -6.410 1.00 94.75 109 LYS A O 1
ATOM 867 N N . GLY A 1 110 ? -4.263 -7.311 -5.155 1.00 91.56 110 GLY A N 1
ATOM 868 C CA . GLY A 1 110 ? -4.035 -8.174 -3.999 1.00 91.56 110 GLY A CA 1
ATOM 869 C C . GLY A 1 110 ? -3.228 -7.544 -2.867 1.00 91.56 110 GLY A C 1
ATOM 870 O O . GLY A 1 110 ? -2.810 -8.279 -1.972 1.00 91.56 110 GLY A O 1
ATOM 871 N N . ALA A 1 111 ? -3.018 -6.224 -2.866 1.00 92.44 111 ALA A N 1
ATOM 872 C CA . ALA A 1 111 ? -2.420 -5.541 -1.721 1.00 92.44 111 ALA A CA 1
ATOM 873 C C . ALA A 1 111 ? -3.246 -5.778 -0.446 1.00 92.44 111 ALA A C 1
ATOM 875 O O . ALA A 1 111 ? -4.480 -5.747 -0.468 1.00 92.44 111 ALA A O 1
ATOM 876 N N . VAL A 1 112 ? -2.553 -5.985 0.672 1.00 91.12 112 VAL A N 1
ATOM 877 C CA . VAL A 1 112 ? -3.159 -6.246 1.982 1.00 91.12 112 VAL A CA 1
ATOM 878 C C . VAL A 1 112 ? -2.869 -5.076 2.912 1.00 91.12 112 VAL A C 1
ATOM 880 O O . VAL A 1 112 ? -1.747 -4.575 2.967 1.00 91.12 112 VAL A O 1
ATOM 883 N N . VAL A 1 113 ? -3.879 -4.654 3.668 1.00 93.06 113 VAL A N 1
ATOM 884 C CA . VAL A 1 113 ? -3.731 -3.629 4.700 1.00 93.06 113 VAL A CA 1
ATOM 885 C C . VAL A 1 113 ? -3.273 -4.303 5.991 1.00 93.06 113 VAL A C 1
ATOM 887 O O . VAL A 1 113 ? -4.048 -4.959 6.692 1.00 93.06 113 VAL A O 1
ATOM 890 N N . GLY A 1 114 ? -1.975 -4.177 6.261 1.00 92.50 114 GLY A N 1
ATOM 891 C CA . GLY A 1 114 ? -1.357 -4.562 7.526 1.00 92.50 114 GLY A CA 1
ATOM 892 C C . GLY A 1 114 ? -1.270 -3.398 8.509 1.00 92.50 114 GLY A C 1
ATOM 893 O O . GLY A 1 114 ? -1.716 -2.287 8.222 1.00 92.50 114 GLY A O 1
ATOM 894 N N . ILE A 1 115 ? -0.646 -3.661 9.657 1.00 91.56 115 ILE A N 1
ATOM 895 C CA . ILE A 1 115 ? -0.533 -2.705 10.764 1.00 91.56 115 ILE A CA 1
ATOM 896 C C . ILE A 1 115 ? 0.133 -1.381 10.354 1.00 91.56 115 ILE A C 1
ATOM 898 O O . ILE A 1 115 ? -0.390 -0.324 10.676 1.00 91.56 115 ILE A O 1
ATOM 902 N N . LEU A 1 116 ? 1.222 -1.423 9.578 1.00 91.12 116 LEU A N 1
ATOM 903 C CA . LEU A 1 116 ? 1.950 -0.215 9.165 1.00 91.12 116 LEU A CA 1
ATOM 904 C C . LEU A 1 116 ? 1.168 0.642 8.165 1.00 91.12 116 LEU A C 1
ATOM 906 O O . LEU A 1 116 ? 1.171 1.862 8.254 1.00 91.12 116 LEU A O 1
ATOM 910 N N . VAL A 1 117 ? 0.473 0.007 7.217 1.00 94.06 117 VAL A N 1
ATOM 911 C CA . VAL A 1 117 ? -0.386 0.705 6.243 1.00 94.06 117 VAL A CA 1
ATOM 912 C C . VAL A 1 117 ? -1.539 1.404 6.967 1.00 94.06 117 VAL A C 1
ATOM 914 O O . VAL A 1 117 ? -1.886 2.537 6.639 1.00 94.06 117 VAL A O 1
ATOM 917 N N . PHE A 1 118 ? -2.138 0.721 7.944 1.00 95.94 118 PHE A N 1
ATOM 918 C CA . PHE A 1 118 ? -3.257 1.252 8.712 1.00 95.94 118 PHE A CA 1
ATOM 919 C C . PHE A 1 118 ? -2.824 2.409 9.623 1.00 95.94 118 PHE A C 1
ATOM 921 O O . PHE A 1 118 ? -3.433 3.479 9.569 1.00 95.94 118 PHE A O 1
ATOM 928 N N . ASP A 1 119 ? -1.731 2.230 10.369 1.00 95.25 119 ASP A N 1
ATOM 929 C CA . ASP A 1 119 ? -1.141 3.263 11.226 1.00 95.25 119 ASP A CA 1
ATOM 930 C C . ASP A 1 119 ? -0.745 4.509 10.425 1.00 95.25 119 ASP A C 1
ATOM 932 O O . ASP A 1 119 ? -1.087 5.632 10.790 1.00 95.2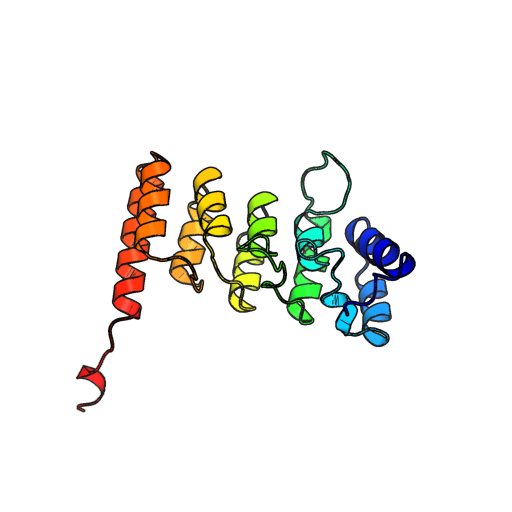5 119 ASP A O 1
ATOM 936 N N . GLU A 1 120 ? -0.115 4.329 9.262 1.00 95.25 120 GLU A N 1
ATOM 937 C CA . GLU A 1 120 ? 0.297 5.450 8.419 1.00 95.25 120 GLU A CA 1
ATOM 938 C C . GLU A 1 120 ? -0.901 6.248 7.883 1.00 95.25 120 GLU A C 1
ATOM 940 O O . GLU A 1 120 ? -0.867 7.482 7.845 1.00 95.25 120 GLU A O 1
ATOM 945 N N . ALA A 1 121 ? -1.996 5.573 7.516 1.00 97.25 121 ALA A N 1
ATOM 946 C CA . ALA A 1 121 ? -3.231 6.244 7.117 1.00 97.25 121 ALA A CA 1
ATOM 947 C C . ALA A 1 121 ? -3.843 7.054 8.273 1.00 97.25 121 ALA A C 1
ATOM 949 O O . ALA A 1 121 ? -4.312 8.174 8.048 1.00 97.25 121 ALA A O 1
ATOM 950 N N . ILE A 1 122 ? -3.786 6.532 9.503 1.00 97.94 122 ILE A N 1
ATOM 951 C CA . ILE A 1 122 ? -4.220 7.231 10.720 1.00 97.94 122 ILE A CA 1
ATOM 952 C C . ILE A 1 122 ? -3.340 8.455 10.988 1.00 97.94 122 ILE A C 1
ATOM 954 O O . ILE A 1 122 ? -3.843 9.573 11.112 1.00 97.94 122 ILE A O 1
ATOM 958 N N . ARG A 1 123 ? -2.017 8.270 11.017 1.00 96.12 123 ARG A N 1
ATOM 959 C CA . ARG A 1 123 ? -1.032 9.321 11.295 1.00 96.12 123 ARG A CA 1
ATOM 960 C C . ARG A 1 123 ? -1.120 10.469 10.291 1.00 96.12 123 ARG A C 1
ATOM 962 O O . ARG A 1 123 ? -0.964 11.631 10.662 1.00 96.12 123 ARG A O 1
ATOM 969 N N . LYS A 1 124 ? -1.402 10.153 9.024 1.00 95.62 124 LYS A N 1
ATOM 970 C CA . LYS A 1 124 ? -1.626 11.139 7.956 1.00 95.62 124 LYS A CA 1
ATOM 971 C C . LYS A 1 124 ? -3.059 11.664 7.865 1.00 95.62 124 LYS A C 1
ATOM 973 O O . LYS A 1 124 ? -3.325 12.470 6.976 1.00 95.62 124 LYS A O 1
ATOM 978 N N . GLN A 1 125 ? -3.971 11.228 8.737 1.00 96.69 125 GLN A N 1
ATOM 979 C CA . GLN A 1 125 ? -5.382 11.638 8.736 1.00 96.69 125 GLN A CA 1
ATOM 980 C C . GLN A 1 125 ? -6.077 11.387 7.380 1.00 96.69 125 GLN A C 1
ATOM 982 O O . GLN A 1 125 ? -6.936 12.149 6.937 1.00 96.69 125 GLN A O 1
ATOM 987 N N . ARG A 1 126 ? -5.697 10.304 6.690 1.00 96.75 126 ARG A N 1
ATOM 988 C CA . ARG A 1 126 ? -6.230 9.915 5.376 1.00 96.75 126 ARG A CA 1
ATOM 989 C C . ARG A 1 126 ? -7.540 9.143 5.532 1.00 96.75 126 ARG A C 1
ATOM 991 O O . ARG A 1 126 ? -7.595 7.932 5.313 1.00 96.75 126 ARG A O 1
ATOM 998 N N . LEU A 1 127 ? -8.599 9.853 5.931 1.00 98.06 127 LEU A N 1
ATOM 999 C CA . LEU A 1 127 ? -9.952 9.290 6.077 1.00 98.06 127 LEU A CA 1
ATOM 1000 C C . LEU A 1 127 ? -10.440 8.630 4.779 1.00 98.06 127 LEU A C 1
ATOM 1002 O O . LEU A 1 127 ? -11.078 7.583 4.815 1.00 98.06 127 LEU A O 1
ATOM 1006 N N . ASP A 1 128 ? -10.076 9.213 3.638 1.00 98.06 128 ASP A N 1
ATOM 1007 C CA . ASP A 1 128 ? -10.356 8.703 2.299 1.00 98.06 128 ASP A CA 1
ATOM 1008 C C . ASP A 1 128 ? -9.720 7.325 2.046 1.00 98.06 128 ASP A C 1
ATOM 1010 O O . ASP A 1 128 ? -10.379 6.404 1.557 1.00 98.06 128 ASP A O 1
ATOM 1014 N N . SER A 1 129 ? -8.455 7.153 2.434 1.00 98.06 129 SER A N 1
ATOM 1015 C CA . SER A 1 129 ? -7.761 5.868 2.348 1.00 98.06 129 SER A CA 1
ATOM 1016 C C . SER A 1 129 ? -8.350 4.846 3.314 1.00 98.06 129 SER A C 1
ATOM 1018 O O . SER A 1 129 ? -8.583 3.706 2.920 1.00 98.06 129 SER A O 1
ATOM 1020 N N . LEU A 1 130 ? -8.635 5.239 4.561 1.00 98.44 130 LEU A N 1
ATOM 1021 C CA . LEU A 1 130 ? -9.252 4.344 5.545 1.00 98.44 130 LEU A CA 1
ATOM 1022 C C . LEU A 1 130 ? -10.621 3.846 5.063 1.00 98.44 130 LEU A C 1
ATOM 1024 O O . LEU A 1 130 ? -10.906 2.651 5.151 1.00 98.44 130 LEU A O 1
ATOM 1028 N N . GLN A 1 131 ? -11.440 4.734 4.496 1.00 98.44 131 GLN A N 1
ATOM 1029 C CA . GLN A 1 131 ? -12.717 4.365 3.894 1.00 98.44 131 GLN A CA 1
ATOM 1030 C C . GLN A 1 131 ? -12.521 3.353 2.756 1.00 98.44 131 GLN A C 1
ATOM 1032 O O . GLN A 1 131 ? -13.140 2.287 2.773 1.00 98.44 131 GLN A O 1
ATOM 1037 N N . LEU A 1 132 ? -11.607 3.628 1.819 1.00 98.38 132 LEU A N 1
ATOM 1038 C CA . LEU A 1 132 ? -11.264 2.700 0.738 1.00 98.38 132 LEU A CA 1
ATOM 1039 C C . LEU A 1 132 ? -10.837 1.321 1.275 1.00 98.38 132 LEU A C 1
ATOM 1041 O O . LEU A 1 132 ? -11.225 0.289 0.719 1.00 98.38 132 LEU A O 1
ATOM 1045 N N . PHE A 1 133 ? -10.052 1.288 2.355 1.00 97.31 133 PHE A N 1
ATOM 1046 C CA . PHE A 1 133 ? -9.579 0.045 2.957 1.00 97.31 133 PHE A CA 1
ATOM 1047 C C . PHE A 1 133 ? -10.733 -0.786 3.512 1.00 97.31 133 PHE A C 1
ATOM 1049 O O . PHE A 1 133 ? -10.849 -1.963 3.173 1.00 97.31 133 PHE A O 1
ATOM 1056 N N . PHE A 1 134 ? -11.636 -0.191 4.292 1.00 97.81 134 PHE A N 1
ATOM 1057 C CA . PHE A 1 134 ? -12.810 -0.912 4.795 1.00 97.81 134 PHE A CA 1
ATOM 1058 C C . PHE A 1 134 ? -13.757 -1.354 3.678 1.00 97.81 134 PHE A C 1
ATOM 1060 O O . PHE A 1 134 ? -14.355 -2.433 3.747 1.00 97.81 134 PHE A O 1
ATOM 1067 N N . GLU A 1 135 ? -13.885 -0.557 2.621 1.00 96.56 135 GLU A N 1
ATOM 1068 C CA . GLU A 1 135 ? -14.728 -0.903 1.485 1.00 96.56 135 GLU A CA 1
ATOM 1069 C C . GLU A 1 135 ? -14.186 -2.110 0.717 1.00 96.56 135 GLU A C 1
ATOM 1071 O O . GLU A 1 135 ? -14.960 -3.026 0.433 1.00 96.56 135 GLU A O 1
ATOM 1076 N N . LYS A 1 136 ? -12.882 -2.137 0.409 1.00 96.19 136 LYS A N 1
ATOM 1077 C CA . LYS A 1 136 ? -12.346 -3.017 -0.644 1.00 96.19 136 LYS A CA 1
ATOM 1078 C C . LYS A 1 136 ? -11.135 -3.859 -0.262 1.00 96.19 136 LYS A C 1
ATOM 1080 O O . LYS A 1 136 ? -10.835 -4.812 -0.977 1.00 96.19 136 LYS A O 1
ATOM 1085 N N . ALA A 1 137 ? -10.412 -3.514 0.800 1.00 94.94 137 ALA A N 1
ATOM 1086 C CA . ALA A 1 137 ? -9.160 -4.184 1.117 1.00 94.94 137 ALA A CA 1
ATOM 1087 C C . ALA A 1 137 ? -9.356 -5.468 1.926 1.00 94.94 137 ALA A C 1
ATOM 1089 O O . ALA A 1 137 ? -10.310 -5.642 2.686 1.00 94.94 137 ALA A O 1
ATOM 1090 N N . THR A 1 138 ? -8.381 -6.364 1.783 1.00 92.50 138 THR A N 1
ATOM 1091 C CA . THR A 1 138 ? -8.153 -7.431 2.757 1.00 92.50 138 THR A CA 1
ATOM 1092 C C . THR A 1 138 ? -7.260 -6.890 3.864 1.00 92.50 138 THR A C 1
ATOM 1094 O O . THR A 1 138 ? -6.283 -6.196 3.587 1.00 92.50 138 THR A O 1
ATOM 1097 N N . PHE A 1 139 ? -7.575 -7.238 5.107 1.00 92.94 139 PHE A N 1
ATOM 1098 C CA . PHE A 1 139 ? -6.798 -6.850 6.278 1.00 92.94 139 PHE A CA 1
ATOM 1099 C C . PHE A 1 139 ? -6.046 -8.049 6.847 1.00 92.94 139 PHE A C 1
ATOM 1101 O O . PHE A 1 139 ? -6.630 -9.125 6.994 1.00 92.94 139 PHE A O 1
ATOM 1108 N N . SER A 1 140 ? -4.777 -7.848 7.200 1.00 91.00 140 SER A N 1
ATOM 1109 C CA . SER A 1 140 ? -3.999 -8.810 7.991 1.00 91.00 140 SER A CA 1
ATOM 1110 C C . SER A 1 140 ? -3.890 -8.426 9.467 1.00 91.00 140 SER A C 1
ATOM 1112 O O . SER A 1 140 ? -3.472 -9.267 10.260 1.00 91.00 140 SER A O 1
ATOM 1114 N N . LEU A 1 141 ? -4.282 -7.204 9.859 1.00 90.38 141 LEU A N 1
ATOM 1115 C CA . LEU A 1 141 ? -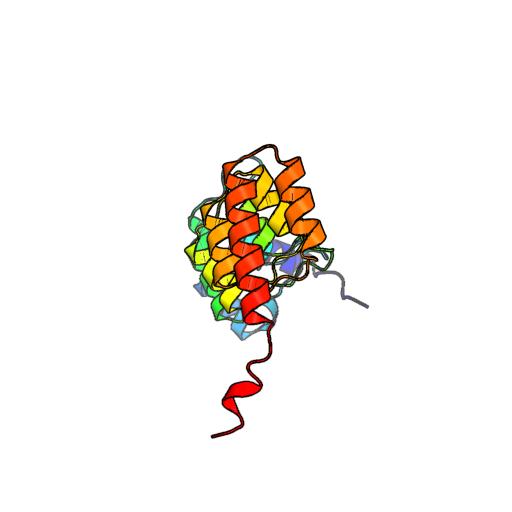4.305 -6.814 11.271 1.00 90.38 141 LEU A CA 1
ATOM 1116 C C . LEU A 1 141 ? -5.593 -7.275 11.993 1.00 90.38 141 LEU A C 1
ATOM 1118 O O . LEU A 1 141 ? -6.672 -7.261 11.387 1.00 90.38 141 LEU A O 1
ATOM 1122 N N . PRO A 1 142 ? -5.509 -7.666 13.279 1.00 93.88 142 PRO A N 1
ATOM 1123 C CA . PRO A 1 142 ? -6.676 -7.945 14.118 1.00 93.88 142 PRO A CA 1
ATOM 1124 C C . PRO A 1 142 ? -7.575 -6.718 14.314 1.00 93.88 142 PRO A C 1
ATOM 1126 O O . PRO A 1 142 ? -7.113 -5.580 14.274 1.00 93.88 142 PRO A O 1
ATOM 1129 N N . ILE A 1 143 ? -8.864 -6.946 14.580 1.00 95.62 143 ILE A N 1
ATOM 1130 C CA . ILE A 1 143 ? -9.841 -5.865 14.811 1.00 95.62 143 ILE A CA 1
ATOM 1131 C C . ILE A 1 143 ? -9.482 -5.054 16.059 1.00 95.62 143 ILE A C 1
ATOM 1133 O O . ILE A 1 143 ? -9.652 -3.839 16.085 1.00 95.62 143 ILE A O 1
ATOM 1137 N N . GLU A 1 144 ? -9.001 -5.733 17.093 1.00 96.38 144 GLU A N 1
ATOM 1138 C CA . GLU A 1 144 ? -8.606 -5.136 18.363 1.00 96.38 144 GLU A CA 1
ATOM 1139 C C . GLU A 1 144 ? -7.474 -4.126 18.144 1.00 96.38 144 GLU A C 1
ATOM 1141 O O . GLU A 1 144 ? -7.542 -3.015 18.663 1.00 96.38 144 GLU A O 1
ATOM 1146 N N . GLU A 1 145 ? -6.515 -4.469 17.282 1.00 96.06 145 GLU A N 1
ATOM 1147 C CA . GLU A 1 145 ? -5.405 -3.592 16.905 1.00 96.06 145 GLU A CA 1
ATOM 1148 C C . GLU A 1 145 ? -5.890 -2.373 16.108 1.00 96.06 145 GLU A C 1
ATOM 1150 O O . GLU A 1 145 ? -5.460 -1.254 16.375 1.00 96.06 145 GLU A O 1
ATOM 1155 N N . MET A 1 146 ? -6.843 -2.553 15.177 1.00 97.62 146 MET A N 1
ATOM 1156 C CA . MET A 1 146 ? -7.451 -1.426 14.447 1.00 97.62 146 MET A CA 1
ATOM 1157 C C . MET A 1 146 ? -8.068 -0.408 15.412 1.00 97.62 146 MET A C 1
ATOM 1159 O O . MET A 1 146 ? -7.872 0.798 15.264 1.00 97.62 146 MET A O 1
ATOM 1163 N N . LEU A 1 147 ? -8.840 -0.897 16.388 1.00 98.19 147 LEU A N 1
ATOM 1164 C CA . LEU A 1 147 ? -9.537 -0.061 17.365 1.00 98.19 147 LEU A CA 1
ATOM 1165 C C . LEU A 1 147 ? -8.560 0.628 18.319 1.00 98.19 147 LEU A C 1
ATOM 1167 O O . LEU A 1 147 ? -8.770 1.788 18.673 1.00 98.19 147 LEU A O 1
ATOM 1171 N N . GLU A 1 148 ? -7.500 -0.068 18.724 1.00 97.50 148 GLU A N 1
ATOM 1172 C CA . GLU A 1 148 ? -6.471 0.487 19.599 1.00 97.50 148 GLU A CA 1
ATOM 1173 C C . GLU A 1 148 ? -5.671 1.591 18.897 1.00 97.50 148 GLU A C 1
ATOM 1175 O O . GLU A 1 148 ? -5.526 2.682 19.445 1.00 97.50 148 GLU A O 1
ATOM 1180 N N . GLN A 1 149 ? -5.245 1.385 17.645 1.00 96.50 149 GLN A N 1
ATOM 1181 C CA . GLN A 1 149 ? -4.580 2.434 16.862 1.00 96.50 149 GLN A CA 1
ATOM 1182 C C . GLN A 1 149 ? -5.487 3.649 16.634 1.00 96.50 149 GLN A C 1
ATOM 1184 O O . GLN A 1 149 ? -5.059 4.794 16.799 1.00 96.50 149 GLN A O 1
ATOM 1189 N N . ALA A 1 150 ? -6.765 3.420 16.318 1.00 97.81 150 ALA A N 1
ATOM 1190 C CA . ALA A 1 150 ? -7.736 4.497 16.156 1.00 97.81 150 ALA A CA 1
ATOM 1191 C C . ALA A 1 150 ? -7.918 5.307 17.447 1.00 97.81 150 ALA A C 1
ATOM 1193 O O . ALA A 1 150 ? -7.941 6.538 17.405 1.00 97.81 150 ALA A O 1
ATOM 1194 N N . ARG A 1 151 ? -7.976 4.636 18.602 1.00 97.62 151 ARG A N 1
ATOM 1195 C CA . ARG A 1 151 ? -8.053 5.283 19.916 1.00 97.62 151 ARG A CA 1
ATOM 1196 C C . ARG A 1 151 ? -6.798 6.096 20.221 1.00 97.62 151 ARG A C 1
ATOM 1198 O O . ARG A 1 151 ? -6.911 7.252 20.626 1.00 97.62 151 ARG A O 1
ATOM 1205 N N . ASN A 1 152 ? -5.624 5.517 19.979 1.00 97.06 152 ASN A N 1
ATOM 1206 C CA . ASN A 1 152 ? -4.332 6.155 20.228 1.00 97.06 152 ASN A CA 1
ATOM 1207 C C . ASN A 1 152 ? -4.074 7.357 19.311 1.00 97.06 152 ASN A C 1
ATOM 1209 O O . ASN A 1 152 ? -3.297 8.240 19.667 1.00 97.06 152 ASN A O 1
ATOM 1213 N N . SER A 1 153 ? -4.784 7.456 18.182 1.00 96.31 153 SER A N 1
ATOM 1214 C CA . SER A 1 153 ? -4.752 8.644 17.321 1.00 96.31 153 SER A CA 1
ATOM 1215 C C . SER A 1 153 ? -5.326 9.906 17.977 1.00 96.31 153 SER A C 1
ATOM 1217 O O . SER A 1 153 ? -5.008 11.017 17.555 1.00 96.31 153 SER A O 1
ATOM 1219 N N . GLY A 1 154 ? -6.224 9.756 18.960 1.00 95.88 154 GLY A N 1
ATOM 1220 C CA . GLY A 1 154 ? -6.963 10.862 19.575 1.00 95.88 154 GLY A CA 1
ATOM 1221 C C . GLY A 1 154 ? -7.990 11.561 18.665 1.00 95.88 154 GLY A C 1
ATOM 1222 O O . GLY A 1 154 ? -8.692 12.457 19.138 1.00 95.88 154 GLY A O 1
ATOM 1223 N N . SER A 1 155 ? -8.126 11.171 17.390 1.00 97.81 155 SER A N 1
ATOM 1224 C CA . SER A 1 155 ? -9.122 11.739 16.469 1.00 97.81 155 SER A CA 1
ATOM 1225 C C . SER A 1 155 ? -10.472 11.039 16.623 1.00 97.81 155 SER A C 1
ATOM 1227 O O . SER A 1 155 ? -10.599 9.825 16.445 1.00 97.81 155 SER A O 1
ATOM 1229 N N . LYS A 1 156 ? -11.514 11.827 16.909 1.00 97.25 156 LYS A N 1
ATOM 1230 C CA . LYS A 1 156 ? -12.895 11.329 16.996 1.00 97.25 156 LYS A CA 1
ATOM 1231 C C . LYS A 1 156 ? -13.412 10.866 15.637 1.00 97.25 156 LYS A C 1
ATOM 1233 O O . LYS A 1 156 ? -14.168 9.899 15.573 1.00 97.25 156 LYS A O 1
ATOM 1238 N N . GLU A 1 157 ? -13.001 11.542 14.569 1.00 98.19 157 GLU A N 1
ATOM 1239 C CA . GLU A 1 157 ? -13.352 11.218 13.189 1.00 98.19 157 GLU A CA 1
ATOM 1240 C C . GLU A 1 157 ? -12.757 9.868 12.782 1.00 98.19 157 GLU A C 1
ATOM 1242 O O . GLU A 1 157 ? -13.493 9.005 12.304 1.00 98.19 157 GLU A O 1
ATOM 1247 N N . ILE A 1 158 ? -11.460 9.650 13.043 1.00 98.44 158 ILE A N 1
ATOM 1248 C CA . ILE A 1 158 ? -10.807 8.355 12.808 1.00 98.44 158 ILE A CA 1
ATOM 1249 C C . ILE A 1 158 ? -11.480 7.267 13.637 1.00 98.44 158 ILE A C 1
ATOM 1251 O O . ILE A 1 158 ? -11.840 6.232 13.082 1.00 98.44 158 ILE A O 1
ATOM 1255 N N . MET A 1 159 ? -11.694 7.495 14.937 1.00 98.31 159 MET A N 1
ATOM 1256 C CA . MET A 1 159 ? -12.334 6.502 15.804 1.00 98.31 159 MET A CA 1
ATOM 1257 C C . MET A 1 159 ? -13.712 6.094 15.268 1.00 98.31 159 MET A C 1
ATOM 1259 O O . MET A 1 159 ? -13.978 4.907 15.098 1.00 98.31 159 MET A O 1
ATOM 1263 N N . SER A 1 160 ? -14.553 7.071 14.919 1.00 98.38 160 SER A N 1
ATOM 1264 C CA . SER A 1 160 ? -15.903 6.818 14.395 1.00 98.38 160 SER A CA 1
ATOM 1265 C C . SER A 1 160 ? -15.870 6.051 13.069 1.00 98.38 160 SER A C 1
ATOM 1267 O O . SER A 1 160 ? -16.656 5.126 12.859 1.00 98.38 160 SER A O 1
ATOM 1269 N N . LEU A 1 161 ? -14.944 6.410 12.170 1.00 98.69 161 LEU A N 1
ATOM 1270 C CA . LEU A 1 161 ? -14.769 5.730 10.887 1.00 98.69 161 LEU A CA 1
ATOM 1271 C C . LEU A 1 161 ? -14.321 4.279 11.090 1.00 98.69 161 LEU A C 1
ATOM 1273 O O . LEU A 1 161 ? -14.883 3.371 10.475 1.00 98.69 161 LEU A O 1
ATOM 1277 N N . VAL A 1 162 ? -13.341 4.047 11.966 1.00 98.38 162 VAL A N 1
ATOM 1278 C CA . VAL A 1 162 ? -12.814 2.707 12.247 1.00 98.38 162 VAL A CA 1
ATOM 1279 C C . VAL A 1 162 ? -13.864 1.829 12.923 1.00 98.38 162 VAL A C 1
ATOM 1281 O O . VAL A 1 162 ? -14.029 0.679 12.522 1.00 98.38 162 VAL A O 1
ATOM 1284 N N . GLU A 1 163 ? -14.635 2.350 13.879 1.00 98.38 163 GLU A N 1
ATOM 1285 C CA . GLU A 1 163 ? -15.745 1.615 14.501 1.00 98.38 163 GLU A CA 1
ATOM 1286 C C . GLU A 1 163 ? -16.800 1.188 13.472 1.00 98.38 163 GLU A C 1
ATOM 1288 O O . GLU A 1 163 ? -17.210 0.020 13.444 1.00 98.38 163 GLU A O 1
ATOM 1293 N N . ALA A 1 164 ? -17.202 2.104 12.585 1.00 98.25 164 ALA A N 1
ATOM 1294 C CA . ALA A 1 164 ? -18.151 1.814 11.514 1.00 98.25 164 ALA A CA 1
ATOM 1295 C C . ALA A 1 164 ? -17.604 0.761 10.534 1.00 98.25 164 ALA A C 1
ATOM 1297 O O . ALA A 1 164 ? -18.298 -0.205 10.197 1.00 98.25 164 ALA A O 1
ATOM 1298 N N . GLY A 1 165 ? -16.342 0.905 10.123 1.00 97.69 165 GLY A N 1
ATOM 1299 C CA . GLY A 1 165 ? -15.657 -0.036 9.241 1.00 97.69 165 GLY A CA 1
ATOM 1300 C C . GLY A 1 165 ? -15.537 -1.437 9.847 1.00 97.69 165 GLY A C 1
ATOM 1301 O O . GLY A 1 165 ? -15.871 -2.433 9.202 1.00 97.69 165 GLY A O 1
ATOM 1302 N N . VAL A 1 166 ? -15.146 -1.530 11.120 1.00 97.25 166 VAL A N 1
ATOM 1303 C CA . VAL A 1 166 ? -15.063 -2.791 11.873 1.00 97.25 166 VAL A CA 1
ATOM 1304 C C . VAL A 1 166 ? -16.428 -3.468 11.989 1.00 97.25 166 VAL A C 1
ATOM 1306 O O . VAL A 1 166 ? -16.525 -4.689 11.820 1.00 97.25 166 VAL A O 1
ATOM 1309 N N . ALA A 1 167 ? -17.491 -2.709 12.265 1.00 96.25 167 ALA A N 1
ATOM 1310 C CA . ALA A 1 167 ? -18.843 -3.254 12.327 1.00 96.25 167 ALA A CA 1
ATOM 1311 C C . ALA A 1 167 ? -19.249 -3.895 10.989 1.00 96.25 167 ALA A C 1
ATOM 1313 O O . ALA A 1 167 ? -19.839 -4.978 10.974 1.00 96.25 167 ALA A O 1
ATOM 1314 N N . GLU A 1 168 ? -18.879 -3.279 9.865 1.00 94.00 168 GLU A N 1
ATOM 1315 C CA . GLU A 1 168 ? -19.140 -3.822 8.533 1.00 94.00 168 GLU A CA 1
ATOM 1316 C C . GLU A 1 168 ? -18.297 -5.070 8.227 1.00 94.00 168 GLU A C 1
ATOM 1318 O O . GLU A 1 168 ? -18.827 -6.077 7.750 1.00 94.00 168 GLU A O 1
ATOM 1323 N N . LEU A 1 169 ? -17.009 -5.075 8.590 1.00 92.56 169 LEU A N 1
ATOM 1324 C CA . LEU A 1 169 ? -16.154 -6.262 8.462 1.00 92.56 169 LEU A CA 1
ATOM 1325 C C . LEU A 1 169 ? -16.721 -7.467 9.226 1.00 92.56 169 LEU A C 1
ATOM 1327 O O . LEU A 1 169 ? -16.706 -8.591 8.714 1.00 92.56 169 LEU A O 1
ATOM 1331 N N . LYS A 1 170 ? -17.259 -7.247 10.433 1.00 91.75 170 LYS A N 1
ATOM 1332 C CA . LYS A 1 170 ? -17.904 -8.304 11.227 1.00 91.75 170 LYS A CA 1
ATOM 1333 C C . LYS A 1 170 ? -19.134 -8.874 10.519 1.00 91.75 170 LYS A C 1
ATOM 1335 O O . LYS A 1 170 ? -19.280 -10.093 10.485 1.00 91.75 170 LYS A O 1
ATOM 1340 N N . LYS A 1 171 ? -19.977 -8.036 9.902 1.00 89.94 171 LYS A N 1
ATOM 1341 C CA . LYS A 1 171 ? -21.148 -8.498 9.130 1.00 89.94 171 LYS A CA 1
ATOM 1342 C C . LYS A 1 171 ? -20.749 -9.353 7.929 1.00 89.94 171 LYS A C 1
ATOM 1344 O O . LYS A 1 171 ? -21.381 -10.376 7.686 1.00 89.94 171 LYS A O 1
ATOM 1349 N N . ARG A 1 172 ? -19.688 -8.975 7.206 1.00 84.25 172 ARG A N 1
ATOM 1350 C CA . ARG A 1 172 ? -19.182 -9.738 6.047 1.00 84.25 172 ARG A CA 1
ATOM 1351 C C . ARG A 1 172 ? -18.694 -11.135 6.428 1.00 84.25 172 ARG A C 1
ATOM 1353 O O . ARG A 1 172 ? -18.855 -12.066 5.647 1.00 84.25 172 ARG A O 1
ATOM 1360 N N . LYS A 1 173 ? -18.110 -11.284 7.622 1.00 78.31 173 LYS A N 1
ATOM 1361 C CA . LYS A 1 173 ? -17.610 -12.569 8.133 1.00 78.31 173 LYS A CA 1
ATOM 1362 C C . LYS A 1 173 ? -18.704 -13.476 8.707 1.00 78.31 173 LYS A C 1
ATOM 1364 O O . LYS A 1 173 ? -18.420 -14.645 8.953 1.00 78.31 173 LYS A O 1
ATOM 1369 N N . GLN A 1 174 ? -19.929 -12.987 8.930 1.00 73.81 174 GLN A N 1
ATOM 1370 C CA . GLN A 1 174 ? -21.011 -13.840 9.426 1.00 73.81 174 GLN A CA 1
ATOM 1371 C C . GLN A 1 174 ? -21.510 -14.786 8.319 1.00 73.81 174 GLN A C 1
ATOM 1373 O O . GLN A 1 174 ? -21.991 -14.314 7.285 1.00 73.81 174 GLN A O 1
ATOM 1378 N N . PRO A 1 175 ? -21.445 -16.118 8.517 1.00 65.06 175 PRO A N 1
ATOM 1379 C CA . PRO A 1 175 ? -21.968 -17.069 7.546 1.00 65.06 175 PRO A CA 1
ATOM 1380 C C . PRO A 1 175 ? -23.477 -16.872 7.385 1.00 65.06 175 PRO A C 1
ATOM 1382 O O . PRO A 1 175 ? -24.221 -16.908 8.365 1.00 65.06 175 PRO A O 1
ATOM 1385 N N . LYS A 1 176 ? -23.964 -16.712 6.152 1.00 76.44 176 LYS A N 1
ATOM 1386 C CA . LYS A 1 176 ? -25.406 -16.664 5.860 1.00 76.44 176 LYS A CA 1
ATOM 1387 C C . LYS A 1 176 ? -25.979 -18.074 5.714 1.00 76.44 176 LYS A C 1
ATOM 1389 O O . LYS A 1 176 ? -26.537 -18.426 4.681 1.00 76.44 176 LYS A O 1
ATOM 1394 N N . TRP A 1 177 ? -25.840 -18.888 6.755 1.00 67.62 177 TRP A N 1
ATOM 1395 C CA . TRP A 1 177 ? -26.308 -20.280 6.777 1.00 67.62 177 TRP A CA 1
ATOM 1396 C C . TRP A 1 177 ? -27.817 -20.414 6.492 1.00 67.62 177 TRP A C 1
ATOM 1398 O O . TRP A 1 177 ? -28.249 -21.390 5.887 1.00 67.62 177 TRP A O 1
ATOM 1408 N N . TRP A 1 178 ? -28.607 -19.384 6.803 1.00 64.62 178 TRP A N 1
ATOM 1409 C CA . TRP A 1 178 ? -30.033 -19.285 6.471 1.00 64.62 178 TRP A CA 1
ATOM 1410 C C . TRP A 1 178 ? -30.363 -19.233 4.968 1.00 64.62 178 TRP A C 1
ATOM 1412 O O . TRP A 1 178 ? -31.510 -19.457 4.597 1.00 64.62 178 TRP A O 1
ATOM 1422 N N . GLN A 1 179 ? -29.404 -18.926 4.086 1.00 63.16 179 GLN A N 1
ATOM 1423 C CA . GLN A 1 179 ? -29.642 -18.871 2.634 1.00 63.16 179 GLN A CA 1
ATOM 1424 C C . GLN A 1 179 ? -29.581 -20.246 1.950 1.00 63.16 179 GLN A C 1
ATOM 1426 O O . GLN A 1 179 ? -29.959 -20.351 0.788 1.00 63.16 179 GLN A O 1
ATOM 1431 N N . PHE A 1 180 ? -29.150 -21.289 2.664 1.00 64.69 180 PHE A N 1
ATOM 1432 C CA . PHE A 1 180 ? -29.013 -22.654 2.142 1.00 64.69 180 PHE A CA 1
ATOM 1433 C C . PHE A 1 180 ? -30.240 -23.549 2.403 1.00 64.69 180 PHE A C 1
ATOM 1435 O O . PHE A 1 180 ? -30.223 -24.719 2.038 1.00 64.69 180 PHE A O 1
ATOM 1442 N N . TRP A 1 181 ? -31.304 -23.011 3.011 1.00 53.59 181 TRP A N 1
ATOM 1443 C CA . TRP A 1 181 ? -32.558 -23.723 3.301 1.00 53.59 181 TRP A CA 1
ATOM 1444 C C . TRP A 1 181 ? -33.738 -23.134 2.508 1.00 53.59 181 TRP A C 1
ATOM 1446 O O . TRP A 1 181 ? -34.739 -22.713 3.092 1.00 53.59 181 TRP A O 1
ATOM 1456 N N . LYS A 1 182 ? -33.606 -23.058 1.180 1.00 50.88 182 LYS A N 1
ATOM 1457 C CA . LYS A 1 182 ? -34.704 -22.759 0.249 1.00 50.88 182 LYS A CA 1
ATOM 1458 C C . LYS A 1 182 ? -34.800 -23.822 -0.829 1.00 50.88 182 LYS A C 1
ATOM 1460 O O . LYS A 1 182 ? -33.728 -24.209 -1.339 1.00 50.88 182 LYS A O 1
#

Radius of gyration: 18.43 Å; chains: 1; bounding box: 60×40×45 Å

Organism: NCBI:txid1160497

pLDDT: mean 86.68, std 14.96, range [30.94, 98.69]

Sequence (182 aa):
MHPEGNIGCDQIVRTIIDYPNIEILKFLQSHTPSIVNFEFNPLQTFLTEACRGGWQYGSPASDKTLPLIHYLLDNGADPKEGSWNGYGALYSALEFSRSLETMNKMIHKGAVVGILVFDEAIRKQRLDSLQLFFEKATFSLPIEEMLEQARNSGSKEIMSLVEAGVAELKKRKQPKWWQFWK

Foldseek 3Di:
DPPQPPPVLVVVLLCCLQPPDVVVVVVVCVVVVCSLQDDPDQLDGSLLCLLCRHDPPPDQRDCNSVVVNVSSLVSDHQQQRGNPFQSGNLLSNLVSVPDPVSNLSNQVSPDEDTLSSLLSCLVVVVLVVLLSCLVGHHYPDDLVSSQVSQVVSVDPSSNVSSVVSSVSVVVVPDDPPVVVPD